Protein AF-K1T344-F1 (afdb_monomer_lite)

Secondary structure (DSSP, 8-state):
----TT-EEEEEEE-TT--EEEEEEEEEETTEEEEEEEESS-EEEEETTEEEEE--EEEEEEEEE-

pLDDT: mean 95.02, std 4.5, range [66.12, 98.19]

Sequence (66 aa):
YNLEDGKSSETEVYDIDANRVMSMKAERNGNEICVTYTSGRAFKITAEGKVFDAPAADNGQIIINL

Structure (mmCIF, N/CA/C/O backbone):
data_AF-K1T344-F1
#
_entry.id   AF-K1T344-F1
#
loop_
_atom_site.group_PDB
_atom_site.id
_atom_site.type_symbol
_atom_site.label_atom_id
_atom_site.label_alt_id
_atom_site.label_comp_id
_atom_site.label_asym_id
_atom_site.label_entity_id
_atom_site.label_seq_id
_atom_site.pdbx_PDB_ins_code
_atom_site.Cartn_x
_atom_site.Cartn_y
_atom_site.Cartn_z
_atom_site.occupancy
_atom_site.B_iso_or_equiv
_atom_site.auth_seq_id
_atom_site.auth_comp_id
_atom_site.auth_asym_id
_atom_site.auth_atom_id
_atom_site.pdbx_PDB_model_num
ATOM 1 N N . TYR A 1 1 ? -3.327 -7.043 10.854 1.00 66.12 1 TYR A N 1
ATOM 2 C CA . TYR A 1 1 ? -2.475 -6.058 11.549 1.00 66.12 1 TYR A CA 1
ATOM 3 C C . TYR A 1 1 ? -3.376 -4.995 12.152 1.00 66.12 1 TYR A C 1
ATOM 5 O O . TYR A 1 1 ? -4.354 -4.655 11.500 1.00 66.12 1 TYR A O 1
ATOM 13 N N . ASN A 1 2 ? -3.073 -4.505 13.359 1.00 85.12 2 ASN A N 1
ATOM 14 C CA . ASN A 1 2 ? -3.885 -3.496 14.050 1.00 85.12 2 ASN A CA 1
ATOM 15 C C . ASN A 1 2 ? -3.227 -2.121 13.889 1.00 85.12 2 ASN A C 1
ATOM 17 O O . ASN A 1 2 ? -2.135 -1.913 14.413 1.00 85.12 2 ASN A O 1
ATOM 21 N N . LEU A 1 3 ? -3.872 -1.205 13.160 1.00 91.94 3 LEU A N 1
ATOM 22 C CA . LEU A 1 3 ? -3.450 0.194 13.079 1.00 91.94 3 LEU A CA 1
ATOM 23 C C . LEU A 1 3 ? -4.200 0.986 14.156 1.00 91.94 3 LEU A C 1
ATOM 25 O O . LEU A 1 3 ?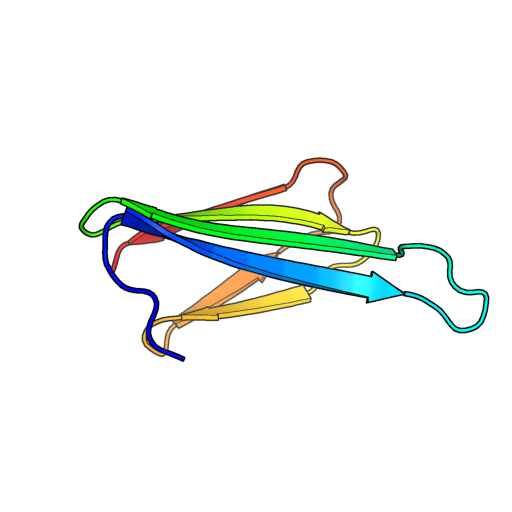 -5.424 1.128 14.095 1.00 91.94 3 LEU A O 1
ATOM 29 N N . GLU A 1 4 ? -3.475 1.427 15.181 1.00 93.81 4 GLU A N 1
ATOM 30 C CA . GLU A 1 4 ? -4.029 2.221 16.282 1.00 93.81 4 GLU A CA 1
ATOM 31 C C . GLU A 1 4 ? -4.343 3.653 15.838 1.00 93.81 4 GLU A C 1
ATOM 33 O O . GLU A 1 4 ? -3.797 4.147 14.851 1.00 93.81 4 GLU A O 1
ATOM 38 N N . ASP A 1 5 ? -5.242 4.315 16.564 1.00 95.75 5 ASP A N 1
ATOM 39 C CA . ASP A 1 5 ? -5.615 5.700 16.280 1.00 95.75 5 ASP A CA 1
ATOM 40 C C . ASP A 1 5 ? -4.417 6.657 16.410 1.00 95.75 5 ASP A C 1
ATOM 42 O O . ASP A 1 5 ? -3.574 6.514 17.302 1.00 95.75 5 ASP A O 1
ATOM 46 N N . GLY A 1 6 ? -4.319 7.612 15.484 1.00 95.44 6 GLY A N 1
ATOM 47 C CA . GLY A 1 6 ? -3.208 8.555 15.372 1.00 95.44 6 GLY A CA 1
ATOM 48 C C . GLY A 1 6 ? -1.876 7.920 14.962 1.00 95.44 6 GLY A C 1
ATOM 49 O O . GLY A 1 6 ? -0.830 8.567 15.068 1.00 95.44 6 GLY A O 1
ATOM 50 N N . LYS A 1 7 ? -1.870 6.649 14.539 1.00 97.00 7 LYS A N 1
ATOM 51 C CA . LYS A 1 7 ? -0.676 5.959 14.037 1.00 97.00 7 LYS A CA 1
ATOM 52 C C . LYS A 1 7 ? -0.718 5.810 12.526 1.00 97.00 7 LYS A C 1
ATOM 54 O O . LYS A 1 7 ? -1.777 5.771 11.897 1.00 97.00 7 LYS A O 1
ATOM 59 N N . SER A 1 8 ? 0.473 5.655 11.960 1.00 96.69 8 SER A N 1
ATOM 60 C CA . SER A 1 8 ? 0.666 5.338 10.555 1.00 96.69 8 SER A CA 1
ATOM 61 C C . SER A 1 8 ? 1.525 4.094 10.372 1.00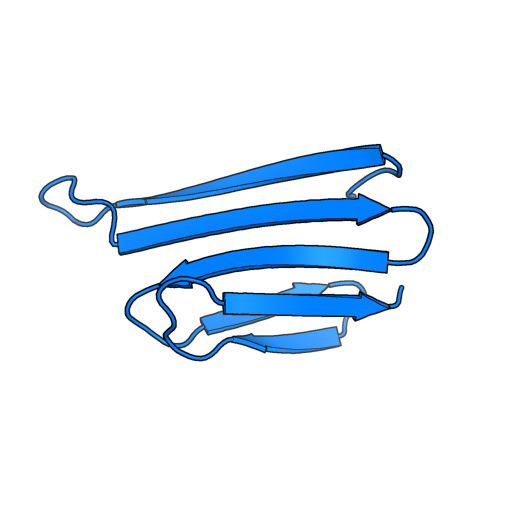 96.69 8 SER A C 1
ATOM 63 O O . SER A 1 8 ? 2.306 3.707 11.243 1.00 96.69 8 SER A O 1
ATOM 65 N N . SER A 1 9 ? 1.374 3.469 9.213 1.00 96.50 9 SER A N 1
ATOM 66 C CA . SER A 1 9 ? 2.220 2.384 8.740 1.00 96.50 9 SER A CA 1
ATOM 67 C C . SER A 1 9 ? 2.587 2.647 7.288 1.00 96.50 9 SER A C 1
ATOM 69 O O . SER A 1 9 ? 1.756 3.110 6.506 1.00 96.50 9 SER A O 1
ATOM 71 N N . GLU A 1 10 ? 3.837 2.372 6.940 1.00 97.00 10 GLU A N 1
ATOM 72 C CA . GLU A 1 10 ? 4.391 2.634 5.619 1.00 97.00 10 GLU A CA 1
ATOM 73 C C . GLU A 1 10 ? 5.013 1.360 5.061 1.00 97.00 10 GLU A C 1
ATOM 75 O O . GLU A 1 10 ? 5.539 0.522 5.798 1.00 97.00 10 GLU A O 1
ATOM 80 N N . THR A 1 11 ? 4.931 1.202 3.746 1.00 95.88 11 THR A N 1
ATOM 81 C CA . THR A 1 11 ? 5.575 0.108 3.034 1.00 95.88 11 THR A CA 1
ATOM 82 C C . THR A 1 11 ? 6.040 0.571 1.664 1.00 95.88 11 THR A C 1
ATOM 84 O O . THR A 1 11 ? 5.411 1.410 1.014 1.00 95.88 11 THR A O 1
ATOM 87 N N . GLU A 1 12 ? 7.149 -0.003 1.224 1.00 97.50 12 GLU A N 1
ATOM 88 C CA . GLU A 1 12 ? 7.721 0.210 -0.093 1.00 97.50 12 GLU A CA 1
ATOM 89 C C . GLU A 1 12 ? 8.048 -1.148 -0.707 1.00 97.50 12 GLU A C 1
ATOM 91 O O . GLU A 1 12 ? 8.489 -2.070 -0.016 1.00 97.50 12 GLU A O 1
ATOM 96 N N . VAL A 1 13 ? 7.826 -1.268 -2.012 1.00 96.25 13 VAL A N 1
ATOM 97 C CA . VAL A 1 13 ? 8.145 -2.468 -2.785 1.00 96.25 13 VAL A CA 1
ATOM 98 C C . VAL A 1 13 ? 9.136 -2.086 -3.869 1.00 96.25 13 VAL A C 1
ATOM 100 O O . VAL A 1 13 ? 8.939 -1.102 -4.589 1.00 96.25 13 VAL A O 1
ATOM 103 N N . TYR A 1 14 ? 10.180 -2.896 -3.989 1.00 96.69 14 TYR A N 1
ATOM 104 C CA . TYR A 1 14 ? 11.262 -2.725 -4.945 1.00 96.69 14 TYR A CA 1
ATOM 105 C C . TYR A 1 14 ? 11.289 -3.902 -5.922 1.00 96.69 14 TYR A C 1
ATOM 107 O O . TYR A 1 14 ? 10.936 -5.026 -5.553 1.00 96.69 14 TYR A O 1
ATOM 115 N N . ASP A 1 15 ? 11.668 -3.641 -7.171 1.00 95.62 15 ASP A N 1
ATOM 116 C CA . ASP A 1 15 ? 11.945 -4.698 -8.144 1.00 95.62 15 ASP A CA 1
ATOM 117 C C . ASP A 1 15 ? 13.333 -5.331 -7.927 1.00 95.62 15 ASP A C 1
ATOM 119 O O . ASP A 1 15 ? 14.056 -5.009 -6.981 1.00 95.62 15 ASP A O 1
ATOM 123 N N . ILE A 1 16 ? 13.698 -6.271 -8.802 1.00 96.75 16 ILE A N 1
ATOM 124 C CA . ILE A 1 16 ? 14.981 -6.985 -8.740 1.00 96.75 16 ILE A CA 1
ATOM 125 C C . ILE A 1 16 ? 16.196 -6.063 -8.934 1.00 96.75 16 ILE A C 1
ATOM 127 O O . ILE A 1 16 ? 17.279 -6.379 -8.448 1.00 96.75 16 ILE A O 1
ATOM 131 N N . ASP A 1 17 ? 15.999 -4.920 -9.591 1.00 97.69 17 ASP A N 1
ATOM 132 C CA . ASP A 1 17 ? 17.021 -3.912 -9.867 1.00 97.69 17 ASP A CA 1
ATOM 133 C C . ASP A 1 17 ? 17.038 -2.807 -8.790 1.00 97.69 17 ASP A C 1
ATOM 135 O O . ASP A 1 17 ? 17.716 -1.791 -8.942 1.00 97.69 17 ASP A O 1
ATOM 139 N N . ALA A 1 18 ? 16.310 -3.011 -7.685 1.00 95.88 18 ALA A N 1
ATOM 140 C CA . ALA A 1 18 ? 16.148 -2.081 -6.571 1.00 95.88 18 ALA A CA 1
ATOM 141 C C . ALA A 1 18 ? 15.495 -0.735 -6.944 1.00 95.88 18 ALA A C 1
ATOM 143 O O . ALA A 1 18 ? 15.653 0.255 -6.225 1.00 95.88 18 ALA A O 1
ATOM 144 N N . ASN A 1 19 ? 14.698 -0.688 -8.016 1.00 96.06 19 ASN A N 1
ATOM 145 C CA . ASN A 1 19 ? 13.849 0.467 -8.300 1.00 96.06 19 ASN A CA 1
ATOM 146 C C . ASN A 1 19 ? 12.555 0.375 -7.488 1.00 96.06 19 ASN A C 1
ATOM 148 O O . ASN A 1 19 ? 11.927 -0.684 -7.413 1.00 96.06 19 ASN A O 1
ATOM 152 N N . ARG A 1 20 ? 12.117 1.492 -6.897 1.00 96.38 20 ARG A N 1
ATOM 153 C CA . ARG A 1 20 ? 10.847 1.541 -6.162 1.00 96.38 20 ARG A CA 1
ATOM 154 C C . ARG A 1 20 ? 9.678 1.463 -7.143 1.00 96.38 20 ARG A C 1
ATOM 156 O O . ARG A 1 20 ? 9.480 2.376 -7.940 1.00 96.38 20 ARG A O 1
ATOM 163 N N . VAL A 1 21 ? 8.882 0.402 -7.046 1.00 96.62 21 VAL A N 1
ATOM 164 C CA . VAL A 1 21 ? 7.720 0.157 -7.922 1.00 96.62 21 VAL A CA 1
ATOM 165 C C . VAL A 1 21 ? 6.384 0.443 -7.243 1.00 96.62 21 VAL A C 1
ATOM 167 O O . VAL A 1 21 ? 5.373 0.622 -7.925 1.00 96.62 21 VAL A O 1
ATOM 170 N N . MET A 1 22 ? 6.376 0.501 -5.909 1.00 97.38 22 MET A N 1
ATOM 171 C CA . MET A 1 22 ? 5.217 0.896 -5.119 1.00 97.38 22 MET A CA 1
ATOM 172 C C . MET A 1 22 ? 5.653 1.550 -3.806 1.00 97.38 22 MET A C 1
ATOM 174 O O . MET A 1 22 ? 6.608 1.105 -3.172 1.00 97.38 22 MET A O 1
ATOM 178 N N . SER A 1 23 ? 4.911 2.563 -3.372 1.00 97.69 23 SER A N 1
ATOM 179 C CA . SER A 1 23 ? 4.950 3.086 -2.004 1.00 97.69 23 SER A CA 1
ATOM 180 C C . SER A 1 23 ? 3.531 3.234 -1.487 1.00 97.69 23 SER A C 1
ATOM 182 O O . SER A 1 23 ? 2.648 3.632 -2.242 1.00 97.69 23 SER A O 1
ATOM 184 N N . MET A 1 24 ? 3.303 2.934 -0.215 1.00 97.56 24 MET A N 1
ATOM 185 C CA . MET A 1 24 ? 2.002 3.094 0.423 1.00 97.56 24 MET A CA 1
ATOM 186 C C . MET A 1 24 ? 2.173 3.562 1.864 1.00 97.56 24 MET A C 1
ATOM 188 O O . MET A 1 24 ? 3.005 3.031 2.598 1.00 97.56 24 MET A O 1
ATOM 192 N N . LYS A 1 25 ? 1.336 4.512 2.275 1.00 97.38 25 LYS A N 1
ATOM 193 C CA . LYS A 1 25 ? 1.183 4.963 3.656 1.00 97.38 25 LYS A CA 1
ATOM 194 C C . LYS A 1 25 ? -0.278 4.820 4.059 1.00 97.38 25 LYS A C 1
ATOM 196 O O . LYS A 1 25 ? -1.158 5.317 3.366 1.00 97.38 25 LYS A O 1
ATOM 201 N N . ALA A 1 26 ? -0.530 4.159 5.179 1.00 97.00 26 ALA A N 1
ATOM 202 C CA . ALA A 1 26 ? -1.835 4.105 5.824 1.00 97.00 26 ALA A CA 1
ATOM 203 C C . ALA A 1 26 ? -1.778 4.900 7.129 1.00 97.00 26 ALA A C 1
ATOM 205 O O . ALA A 1 26 ? -0.871 4.689 7.932 1.00 97.00 26 ALA A O 1
ATOM 206 N N . GLU A 1 27 ? -2.736 5.792 7.351 1.00 97.06 27 GLU A N 1
ATOM 207 C CA . GLU A 1 27 ? -2.834 6.623 8.552 1.00 97.06 27 GLU A CA 1
ATOM 208 C C . GLU A 1 27 ? -4.251 6.546 9.116 1.00 97.06 27 GLU A C 1
ATOM 210 O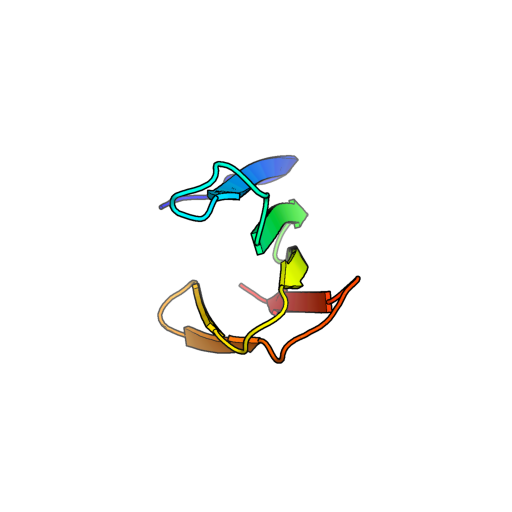 O . GLU A 1 27 ? -5.220 6.736 8.377 1.00 97.06 27 GLU A O 1
ATOM 215 N N . ARG A 1 28 ? -4.378 6.234 10.411 1.00 96.94 28 ARG A N 1
ATOM 216 C CA . ARG A 1 28 ? -5.678 6.155 11.078 1.00 96.94 28 ARG A CA 1
ATOM 217 C C . ARG A 1 28 ? -5.988 7.450 11.815 1.00 96.94 28 ARG A C 1
ATOM 219 O O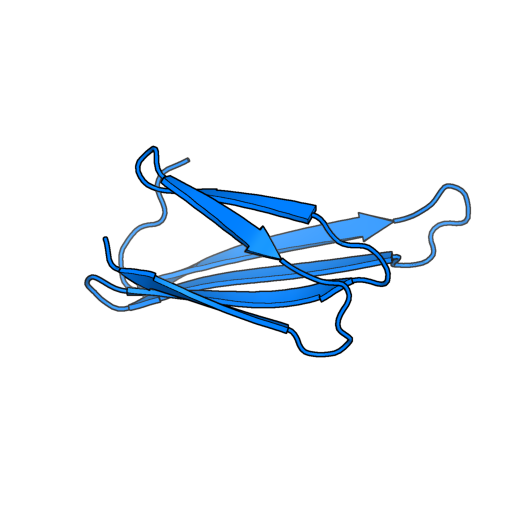 . ARG A 1 28 ? -5.217 7.872 12.672 1.00 96.94 28 ARG A O 1
ATOM 226 N N . ASN A 1 29 ? -7.160 8.000 11.519 1.00 95.00 29 ASN A N 1
ATOM 227 C CA . ASN A 1 29 ? -7.732 9.183 12.145 1.00 95.00 29 ASN A CA 1
ATOM 228 C C . ASN A 1 29 ? -9.142 8.841 12.655 1.00 95.00 29 ASN A C 1
ATOM 230 O O . ASN A 1 29 ? -10.133 8.909 11.926 1.00 95.00 29 ASN A O 1
ATOM 234 N N . GLY A 1 30 ? -9.237 8.407 13.909 1.00 93.94 30 GLY A N 1
ATOM 235 C CA . GLY A 1 30 ? -10.465 7.929 14.536 1.00 93.94 30 GLY A CA 1
ATOM 236 C C . GLY A 1 30 ? -11.008 6.658 13.876 1.00 93.94 30 GLY A C 1
ATOM 237 O O . GLY A 1 30 ? -10.416 5.576 13.979 1.00 93.94 30 GLY A O 1
ATOM 238 N N . ASN A 1 31 ? -12.157 6.795 13.208 1.00 93.81 31 ASN A N 1
ATOM 239 C CA . ASN A 1 31 ? -12.848 5.710 12.497 1.00 93.81 31 ASN A CA 1
ATOM 240 C C . ASN A 1 31 ? -12.520 5.658 10.998 1.00 93.81 31 ASN A C 1
ATOM 242 O O . ASN A 1 31 ? -13.147 4.905 10.256 1.00 93.81 31 ASN A O 1
ATOM 246 N N . GLU A 1 32 ? -11.544 6.440 10.550 1.00 94.88 32 GLU A N 1
ATOM 247 C CA . GLU A 1 32 ? -11.112 6.468 9.162 1.00 94.88 32 GLU A CA 1
ATOM 248 C C . GLU A 1 32 ? -9.656 6.018 9.048 1.00 94.88 32 GLU A C 1
ATOM 250 O O . GLU A 1 32 ? -8.802 6.430 9.835 1.00 94.88 32 GLU A O 1
ATOM 255 N N . ILE A 1 33 ? -9.360 5.189 8.049 1.00 96.00 33 ILE A N 1
ATOM 256 C CA . ILE A 1 33 ? -7.996 4.959 7.578 1.00 96.00 33 ILE A CA 1
ATOM 257 C C . ILE A 1 33 ? -7.861 5.591 6.196 1.00 96.00 33 ILE A C 1
ATOM 259 O O . ILE A 1 33 ? -8.534 5.188 5.245 1.00 96.00 33 ILE A O 1
ATOM 263 N N . CYS A 1 34 ? -6.952 6.555 6.088 1.00 96.81 34 CYS A N 1
ATOM 264 C CA . CYS A 1 34 ? -6.552 7.161 4.829 1.00 96.81 34 CYS A CA 1
ATOM 265 C C . CYS A 1 34 ? -5.315 6.430 4.308 1.00 96.81 34 CYS A C 1
ATOM 267 O O .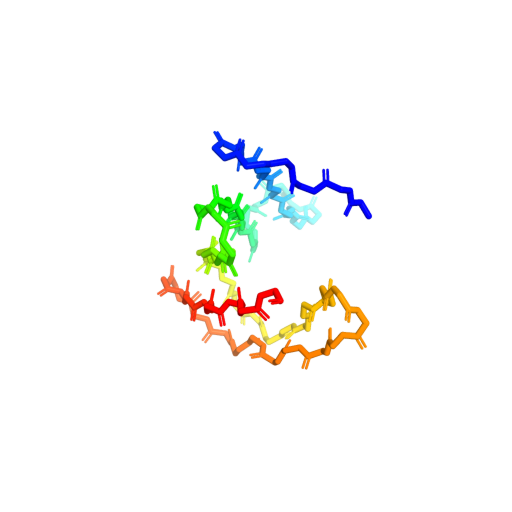 CYS A 1 34 ? -4.262 6.432 4.951 1.00 96.81 34 CYS A O 1
ATOM 269 N N . VAL A 1 35 ? -5.448 5.782 3.153 1.00 97.19 35 VAL A N 1
ATOM 270 C CA . VAL A 1 35 ? -4.335 5.131 2.465 1.00 97.19 35 VAL A CA 1
ATOM 271 C C . VAL A 1 35 ? -3.938 5.968 1.263 1.00 97.19 35 VAL A C 1
ATOM 273 O O . VAL A 1 35 ? -4.752 6.174 0.365 1.00 97.19 35 VAL A O 1
ATOM 276 N N . THR A 1 36 ? -2.686 6.409 1.216 1.00 98.12 36 THR A N 1
ATOM 277 C CA . THR A 1 36 ? -2.080 7.048 0.045 1.00 98.12 36 THR A CA 1
ATOM 278 C C . THR A 1 36 ? -1.034 6.127 -0.562 1.00 98.12 36 THR A C 1
ATOM 280 O O . THR A 1 36 ? -0.320 5.426 0.158 1.00 98.12 36 THR A O 1
ATOM 283 N N . TYR A 1 37 ? -0.957 6.076 -1.890 1.00 98.12 37 TYR A N 1
ATOM 284 C CA . TYR A 1 37 ? -0.014 5.197 -2.572 1.00 98.12 37 TYR A CA 1
ATOM 285 C C . TYR A 1 37 ? 0.434 5.714 -3.939 1.00 98.12 37 TYR A C 1
ATOM 287 O O . TYR A 1 37 ? -0.254 6.482 -4.605 1.00 98.12 37 TYR A O 1
ATOM 295 N N . THR A 1 38 ? 1.575 5.198 -4.375 1.00 98.19 38 THR A N 1
ATOM 296 C CA . THR A 1 38 ? 2.095 5.282 -5.741 1.00 98.19 38 THR A CA 1
ATOM 297 C C . THR A 1 38 ? 2.283 3.848 -6.216 1.00 98.19 38 THR A C 1
ATOM 299 O O . THR A 1 38 ? 2.911 3.060 -5.511 1.00 98.19 38 THR A O 1
ATOM 302 N N . SER A 1 39 ? 1.728 3.473 -7.366 1.00 97.19 39 SER A N 1
ATOM 303 C CA . SER A 1 39 ? 1.899 2.140 -7.952 1.00 97.19 39 SER A CA 1
ATOM 304 C C . SER A 1 39 ? 1.647 2.163 -9.456 1.00 97.19 39 SER A C 1
ATOM 306 O O . SER A 1 39 ? 0.607 2.640 -9.910 1.00 97.19 39 SER A O 1
ATOM 308 N N . GLY A 1 40 ? 2.541 1.538 -10.224 1.00 96.12 40 GLY A N 1
ATOM 309 C CA . GLY A 1 40 ? 2.348 1.317 -11.663 1.00 96.12 40 GLY A CA 1
ATOM 310 C C . GLY A 1 40 ? 1.377 0.177 -12.004 1.00 96.12 40 GLY A C 1
ATOM 311 O O . GLY A 1 40 ? 1.130 -0.090 -13.180 1.00 96.12 40 GLY A O 1
ATOM 312 N N . ARG A 1 41 ? 0.844 -0.542 -11.006 1.00 95.00 41 ARG A N 1
ATOM 313 C CA . ARG A 1 41 ? -0.068 -1.685 -11.194 1.00 95.00 41 ARG A CA 1
ATOM 314 C C . ARG A 1 41 ? -1.242 -1.629 -10.225 1.00 95.00 41 ARG A C 1
ATOM 316 O O . ARG A 1 41 ? -1.103 -1.145 -9.104 1.00 95.00 41 ARG A O 1
ATOM 323 N N . ALA A 1 42 ? -2.377 -2.179 -10.648 1.00 96.88 42 ALA A N 1
ATOM 324 C CA . ALA A 1 42 ? -3.514 -2.364 -9.759 1.00 96.88 42 ALA A CA 1
ATOM 325 C C . ALA A 1 42 ? -3.216 -3.431 -8.691 1.00 96.88 42 ALA A C 1
ATOM 327 O O . ALA A 1 42 ? -2.543 -4.428 -8.967 1.00 96.88 42 ALA A O 1
ATOM 328 N N . PHE A 1 43 ? -3.742 -3.234 -7.486 1.00 95.75 43 PHE A N 1
ATOM 329 C CA . PHE A 1 43 ? -3.628 -4.151 -6.353 1.00 95.75 43 PHE A CA 1
ATOM 330 C C . PHE A 1 43 ? -4.898 -4.101 -5.492 1.00 95.75 43 PHE A C 1
ATOM 332 O O . PHE A 1 43 ? -5.846 -3.379 -5.799 1.00 95.75 43 PHE A O 1
ATOM 339 N N . LYS A 1 44 ? -4.948 -4.909 -4.428 1.00 96.50 44 LYS A N 1
ATOM 340 C CA . LYS A 1 44 ? -6.075 -4.950 -3.489 1.00 96.50 44 LYS A CA 1
ATOM 341 C C . LYS A 1 44 ? -5.596 -4.673 -2.073 1.00 96.50 44 LYS A C 1
ATOM 343 O O . LYS A 1 44 ? -4.534 -5.150 -1.677 1.00 96.50 44 LYS A O 1
ATOM 348 N N . ILE A 1 45 ? -6.407 -3.949 -1.311 1.00 94.19 45 ILE A N 1
ATOM 349 C CA . ILE A 1 45 ? -6.194 -3.677 0.111 1.00 94.19 45 ILE A CA 1
ATOM 350 C C . ILE A 1 45 ? -7.272 -4.410 0.901 1.00 94.19 45 ILE A C 1
ATOM 352 O O . ILE A 1 45 ? -8.454 -4.280 0.592 1.00 94.19 45 ILE A O 1
ATOM 356 N N . THR A 1 46 ? -6.875 -5.151 1.934 1.00 94.00 46 THR A N 1
ATOM 357 C CA . THR A 1 46 ? -7.810 -5.797 2.862 1.00 94.00 46 THR A CA 1
ATOM 358 C C . THR A 1 46 ? -7.731 -5.120 4.224 1.00 94.00 46 THR A C 1
ATOM 360 O O . THR A 1 46 ? -6.662 -5.089 4.832 1.00 94.00 46 THR A O 1
ATOM 363 N N . ALA A 1 47 ? -8.858 -4.613 4.717 1.00 91.06 47 ALA A N 1
ATOM 364 C CA . ALA A 1 47 ? -8.985 -3.989 6.034 1.00 91.06 47 ALA A CA 1
ATOM 365 C C . ALA A 1 47 ? -10.365 -4.308 6.621 1.00 91.06 47 ALA A C 1
ATOM 367 O O . ALA A 1 47 ? -11.351 -4.298 5.888 1.00 91.06 47 ALA A O 1
ATOM 368 N N . GLU A 1 48 ? -10.438 -4.626 7.918 1.00 87.81 48 GLU A N 1
ATOM 369 C CA . GLU A 1 48 ? -11.697 -4.978 8.608 1.00 87.81 48 GLU A CA 1
ATOM 370 C C . GLU A 1 48 ? -12.541 -6.041 7.867 1.00 87.81 48 GLU A C 1
ATOM 372 O O . GLU A 1 48 ? -13.764 -5.954 7.773 1.00 87.81 48 GLU A O 1
ATOM 377 N N . GLY A 1 49 ? -11.882 -7.031 7.252 1.00 89.69 49 GLY A N 1
ATOM 378 C CA . GLY A 1 49 ? -12.544 -8.084 6.467 1.00 89.69 49 GLY A CA 1
ATOM 379 C C . GLY A 1 49 ? -13.143 -7.628 5.127 1.00 89.69 49 GLY A C 1
ATOM 380 O O . GLY A 1 49 ? -13.691 -8.454 4.398 1.00 89.69 49 GLY A O 1
ATOM 381 N N . LYS A 1 50 ? -13.020 -6.345 4.772 1.00 91.75 50 LYS A N 1
ATOM 382 C CA . LYS A 1 50 ? -13.425 -5.772 3.482 1.00 91.75 50 LYS A CA 1
ATOM 383 C C . LYS A 1 50 ? -12.230 -5.712 2.533 1.00 91.75 50 LYS A C 1
ATOM 385 O O . LYS A 1 50 ? -11.086 -5.586 2.968 1.00 91.75 50 LYS A O 1
ATOM 390 N N . VAL A 1 51 ? -12.511 -5.776 1.234 1.00 95.62 51 VAL A N 1
ATOM 391 C CA . VAL A 1 51 ? -11.512 -5.687 0.163 1.00 95.62 51 VAL A CA 1
ATOM 392 C C . VAL A 1 51 ? -11.787 -4.441 -0.670 1.00 95.62 51 VAL A C 1
ATOM 394 O O . VAL A 1 51 ? -12.917 -4.226 -1.101 1.00 95.62 51 VAL A O 1
ATOM 397 N N . PHE A 1 52 ? -10.747 -3.648 -0.904 1.00 95.94 52 PHE A N 1
ATOM 398 C CA . PHE A 1 52 ? -10.778 -2.416 -1.683 1.00 95.94 52 PHE A CA 1
ATOM 399 C C . PHE A 1 52 ? -9.859 -2.566 -2.895 1.00 95.94 52 PHE A C 1
ATOM 401 O O . PHE A 1 52 ? -8.709 -2.991 -2.756 1.00 95.94 52 PHE A O 1
ATOM 408 N N . ASP A 1 53 ? -10.359 -2.227 -4.080 1.00 96.69 53 ASP A N 1
ATOM 409 C CA . ASP A 1 53 ? -9.563 -2.219 -5.306 1.00 96.69 53 ASP A CA 1
ATOM 410 C C . ASP A 1 53 ? -8.778 -0.904 -5.421 1.00 96.69 53 ASP A C 1
ATOM 412 O O . ASP A 1 53 ? -9.339 0.185 -5.301 1.00 96.69 53 ASP A O 1
ATOM 416 N N . ALA A 1 54 ? -7.474 -1.014 -5.667 1.00 96.94 54 ALA A N 1
ATOM 417 C CA . ALA A 1 54 ? -6.563 0.106 -5.853 1.00 96.94 54 ALA A CA 1
ATOM 418 C C . ALA A 1 54 ? -6.033 0.088 -7.295 1.00 96.94 54 ALA A C 1
ATOM 420 O O . ALA A 1 54 ? -5.234 -0.791 -7.628 1.00 96.94 54 ALA A O 1
ATOM 421 N N . PRO A 1 55 ? -6.491 0.984 -8.190 1.00 97.19 55 PRO A N 1
ATOM 422 C CA . PRO A 1 55 ? -5.956 1.066 -9.547 1.00 97.19 55 PRO A CA 1
ATOM 423 C C . PRO A 1 55 ? -4.496 1.542 -9.554 1.00 97.19 55 PRO A C 1
ATOM 425 O O . PRO A 1 55 ? -3.988 2.058 -8.565 1.00 97.19 55 PRO A O 1
ATOM 428 N N . ALA A 1 56 ? -3.812 1.393 -10.691 1.00 97.62 56 ALA A N 1
ATOM 429 C CA . ALA A 1 56 ? -2.512 2.034 -10.878 1.00 97.62 56 ALA A CA 1
ATOM 430 C C . ALA A 1 56 ? -2.670 3.564 -10.809 1.00 97.62 56 ALA A C 1
ATOM 432 O O . ALA A 1 56 ? -3.563 4.121 -11.452 1.00 97.62 56 ALA A O 1
ATOM 433 N N . ALA A 1 57 ? -1.822 4.229 -10.030 1.00 97.12 57 ALA A N 1
ATOM 434 C CA . ALA A 1 57 ? -1.859 5.671 -9.830 1.00 97.12 57 ALA A CA 1
ATOM 435 C C . ALA A 1 57 ? -0.525 6.174 -9.272 1.00 97.12 57 ALA A C 1
ATOM 437 O O . ALA A 1 57 ? 0.086 5.510 -8.435 1.00 97.12 57 ALA A O 1
ATOM 438 N N . ASP A 1 58 ? -0.122 7.383 -9.664 1.00 95.12 58 ASP A N 1
ATOM 439 C CA . ASP A 1 58 ? 1.081 8.015 -9.113 1.00 95.12 58 ASP A CA 1
ATOM 440 C C . ASP A 1 58 ? 0.833 8.665 -7.740 1.00 95.12 58 ASP A C 1
ATOM 442 O O . ASP A 1 58 ? 1.759 8.787 -6.945 1.00 95.12 58 ASP A O 1
ATOM 446 N N . ASN A 1 59 ? -0.423 9.027 -7.448 1.00 95.31 59 ASN A N 1
ATOM 447 C CA . ASN A 1 59 ? -0.901 9.594 -6.180 1.00 95.31 59 ASN A CA 1
ATOM 448 C C . ASN A 1 59 ? -2.316 9.075 -5.868 1.00 95.31 59 ASN A C 1
ATOM 450 O O . ASN A 1 59 ? -3.287 9.832 -5.825 1.00 95.31 59 ASN A O 1
ATOM 454 N N . GLY A 1 60 ? -2.456 7.759 -5.740 1.00 97.56 60 GLY A N 1
ATOM 455 C CA . GLY A 1 60 ? -3.721 7.122 -5.396 1.00 97.56 60 GLY A CA 1
ATOM 456 C C . GLY A 1 60 ? -4.106 7.360 -3.938 1.00 97.56 60 GLY A C 1
ATOM 457 O O . GLY A 1 60 ? -3.247 7.424 -3.057 1.00 97.56 60 GLY A O 1
ATOM 458 N N . GLN A 1 61 ? -5.410 7.461 -3.680 1.00 97.62 61 GLN A N 1
ATOM 459 C CA . GLN A 1 61 ? -5.966 7.573 -2.335 1.00 97.62 61 GLN A CA 1
ATOM 460 C C . GLN A 1 61 ? -7.174 6.649 -2.182 1.00 97.62 61 GLN A C 1
ATOM 462 O O . GLN A 1 61 ? -8.027 6.585 -3.067 1.00 97.62 61 GLN A O 1
ATOM 467 N N . ILE A 1 62 ? -7.249 5.949 -1.051 1.00 96.56 62 ILE A N 1
ATOM 468 C CA . ILE A 1 62 ? -8.414 5.163 -0.636 1.00 96.56 62 ILE A CA 1
ATOM 469 C C . ILE A 1 62 ? -8.757 5.537 0.802 1.00 96.56 62 ILE A C 1
ATOM 471 O O . ILE A 1 62 ? -7.891 5.538 1.675 1.00 96.56 62 ILE A O 1
ATOM 475 N N . ILE A 1 63 ? -10.035 5.827 1.035 1.00 95.75 63 ILE A N 1
ATOM 476 C CA . ILE A 1 63 ? -10.586 6.098 2.359 1.00 95.75 63 ILE A CA 1
ATOM 477 C C . ILE A 1 63 ? -11.365 4.872 2.831 1.00 95.75 63 ILE A C 1
ATOM 479 O O . ILE A 1 63 ? -12.297 4.418 2.163 1.00 95.75 63 ILE A O 1
ATOM 483 N N . ILE A 1 64 ? -10.972 4.333 3.982 1.00 93.94 64 ILE A N 1
ATOM 484 C CA . ILE A 1 64 ? -11.577 3.152 4.596 1.00 93.94 64 ILE A CA 1
ATOM 485 C C . ILE A 1 64 ? -12.285 3.587 5.875 1.00 93.94 64 ILE A C 1
ATOM 487 O O . ILE A 1 64 ? -11.640 3.991 6.838 1.00 93.94 64 ILE A O 1
ATOM 491 N N . ASN A 1 65 ? -13.611 3.458 5.889 1.00 92.00 65 ASN A N 1
ATOM 492 C CA . ASN A 1 65 ? -14.418 3.640 7.094 1.00 92.00 65 ASN A CA 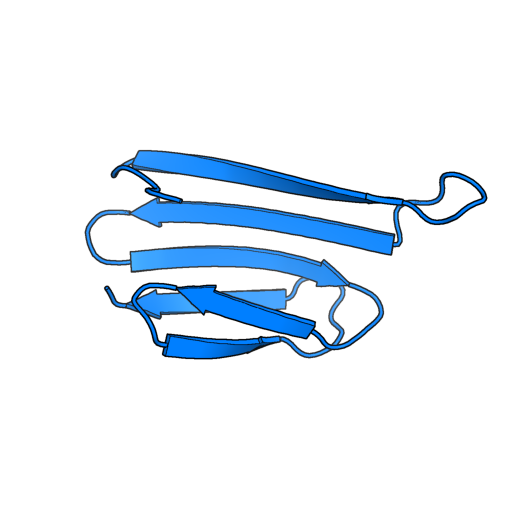1
ATOM 493 C C . ASN A 1 65 ? -14.472 2.320 7.879 1.00 92.00 65 ASN A C 1
ATOM 495 O O . ASN A 1 65 ? -14.903 1.294 7.325 1.00 92.00 65 ASN A O 1
ATOM 499 N N . LEU A 1 66 ? -14.011 2.370 9.133 1.00 84.75 66 LEU A N 1
ATOM 500 C CA . LEU A 1 66 ? -13.961 1.250 10.077 1.00 84.75 66 LEU A CA 1
ATOM 501 C C . LEU A 1 66 ? -15.367 0.867 10.554 1.00 84.75 66 LEU A C 1
ATOM 503 O O . LEU A 1 66 ? -16.111 1.767 11.003 1.00 84.75 66 LEU A O 1
#

Organism: NCBI:txid408170

InterPro domains:
  IPR013780 Glycosyl hydrolase, all-beta [G3DSA:2.60.40.1180] (1-64)

Foldseek 3Di:
DDADAQDKDKDWDADPVRDTAKIWMWHHHPQKIKIWMAHQAKDWDADPNDIDTWGHDRTTIDIDGD

Radius of gyration: 12.24 Å; chains: 1; bounding box: 31×18×28 Å